Protein AF-A0A9P0VP40-F1 (afdb_monomer_lite)

Radius of gyration: 20.66 Å; chains: 1; bounding box: 43×35×57 Å

Secondary structure (DSSP, 8-state):
-HHHHHHH-SSSSTT-TT-----TTS----HHHHHHHHHT-TTTSHHHHHTTSTTS-HHHHHHHHHS--S-HHHHHHHHHHHTT-S--HHHHHHTS----

Sequence (100 aa):
MHQAITQTDKKLTPLNLSETSLNPEAKITPMQDLVGQWKAKPLHGRYRSRIDDNAIDTKASQGWLQSGNLFLETEGFIASIQDQVVPTKLYRKRIKHENV

Foldseek 3Di:
DVVVVLCPQPVPDPVNSVDPPPPPPPPPPPPVNVLVVQLPDLQQNQLVVCLPDPVHPVCVVCVVVVVPPDDPVVVVVVSNVSSVVDPDPCCCCPVVVHPD

Organism: Acanthoscelides obtectus (NCBI:txid200917)

Structure (mmCIF, N/CA/C/O backbone):
data_AF-A0A9P0VP40-F1
#
_entry.id   AF-A0A9P0VP40-F1
#
loop_
_atom_site.group_PDB
_atom_site.id
_atom_site.type_symbol
_atom_site.label_atom_id
_atom_site.label_alt_id
_atom_site.label_comp_id
_atom_site.label_asym_id
_atom_site.label_entity_id
_atom_site.label_seq_id
_atom_site.pdbx_PDB_ins_code
_atom_site.Cartn_x
_atom_site.Cartn_y
_atom_site.Cartn_z
_atom_site.occupancy
_atom_site.B_iso_or_equiv
_atom_site.auth_seq_id
_atom_site.auth_comp_id
_atom_site.auth_asym_id
_atom_site.auth_atom_id
_atom_site.pdbx_PDB_model_num
ATOM 1 N N . MET A 1 1 ? -21.482 18.062 28.925 1.00 64.88 1 MET A N 1
ATOM 2 C CA . MET A 1 1 ? -21.770 18.220 27.479 1.00 64.88 1 MET A CA 1
ATOM 3 C C . MET A 1 1 ? -21.661 16.888 26.731 1.00 64.88 1 MET A C 1
ATOM 5 O O . MET A 1 1 ? -22.659 16.468 26.170 1.00 64.88 1 MET A O 1
ATOM 9 N N . HIS A 1 2 ? -20.534 16.167 26.812 1.00 73.25 2 HIS A N 1
ATOM 10 C CA . HIS A 1 2 ? -20.349 14.837 26.196 1.00 73.25 2 HIS A CA 1
ATOM 11 C C . HIS A 1 2 ? -21.485 13.829 26.485 1.00 73.25 2 HIS A C 1
ATOM 13 O O . HIS A 1 2 ? -22.059 13.274 25.559 1.00 73.25 2 HIS A O 1
ATOM 19 N N . GLN A 1 3 ? -21.891 13.669 27.751 1.00 74.62 3 GLN A N 1
ATOM 20 C CA . GLN A 1 3 ? -22.962 12.733 28.145 1.00 74.62 3 GLN A CA 1
ATOM 21 C C . GLN A 1 3 ? -24.348 13.073 27.573 1.00 74.62 3 GLN A C 1
ATOM 23 O O . GLN A 1 3 ? -25.174 12.185 27.397 1.00 74.62 3 GLN A O 1
ATOM 28 N N . ALA A 1 4 ? -24.619 14.353 27.302 1.00 77.75 4 ALA A N 1
ATOM 29 C CA . ALA A 1 4 ? -25.883 14.759 26.693 1.00 77.75 4 ALA A CA 1
ATOM 30 C C . ALA A 1 4 ? -25.908 14.377 25.207 1.00 77.75 4 ALA A C 1
ATOM 32 O O . ALA A 1 4 ? -26.911 13.868 24.725 1.00 77.75 4 ALA A O 1
ATOM 33 N N . ILE A 1 5 ? -24.772 14.549 24.519 1.00 73.94 5 ILE A N 1
ATOM 34 C CA . ILE A 1 5 ? -24.594 14.190 23.106 1.00 73.94 5 ILE A CA 1
ATOM 35 C C . ILE A 1 5 ? -24.742 12.674 22.914 1.00 73.94 5 ILE A C 1
ATOM 37 O O . ILE A 1 5 ? -25.474 12.238 22.026 1.00 73.94 5 ILE A O 1
ATOM 41 N N . THR A 1 6 ? -24.119 11.867 23.781 1.00 74.62 6 THR A N 1
ATOM 42 C CA . THR A 1 6 ? -24.220 10.401 23.705 1.00 74.62 6 THR A CA 1
ATOM 43 C C . THR A 1 6 ? -25.646 9.902 23.945 1.00 74.62 6 THR A C 1
ATOM 45 O O . THR A 1 6 ? -26.080 8.977 23.276 1.00 74.62 6 THR A O 1
ATOM 48 N N . GLN A 1 7 ? -26.415 10.534 24.840 1.00 76.31 7 GLN A N 1
ATOM 49 C CA . GLN A 1 7 ? -27.816 10.166 25.103 1.00 76.31 7 GLN A CA 1
ATOM 50 C C . GLN A 1 7 ? -28.784 10.577 23.981 1.00 76.31 7 GLN A C 1
ATOM 52 O O . GLN A 1 7 ? -29.847 9.971 23.823 1.00 76.31 7 GLN A O 1
ATOM 57 N N . THR A 1 8 ? -28.449 11.612 23.209 1.00 75.31 8 THR A N 1
ATOM 58 C CA . THR A 1 8 ? -29.281 12.078 22.089 1.00 75.31 8 THR A CA 1
ATOM 59 C C . THR A 1 8 ? -29.108 11.265 20.808 1.00 75.31 8 THR A C 1
ATOM 61 O O . THR A 1 8 ? -29.998 11.292 19.958 1.00 75.31 8 THR A O 1
ATOM 64 N N . ASP A 1 9 ? -28.008 10.526 20.665 1.00 73.38 9 ASP A N 1
ATOM 65 C CA . ASP A 1 9 ? -27.727 9.702 19.487 1.00 73.38 9 ASP A CA 1
ATOM 66 C C . ASP A 1 9 ? -28.537 8.396 19.524 1.00 73.38 9 ASP A C 1
ATOM 68 O O . ASP A 1 9 ? -28.063 7.341 19.939 1.00 73.38 9 ASP A O 1
ATOM 72 N N . LYS A 1 10 ? -29.813 8.494 19.134 1.00 73.25 10 LYS A N 1
ATOM 73 C CA . LYS A 1 10 ? -30.783 7.390 19.071 1.00 73.25 10 LYS A CA 1
ATOM 74 C C . LYS A 1 10 ? -30.794 6.752 17.676 1.00 73.25 10 LYS A C 1
ATOM 76 O O . LYS A 1 10 ? -31.775 6.903 16.950 1.00 73.25 10 LYS A O 1
ATOM 81 N N . LYS A 1 11 ? -29.717 6.058 17.286 1.00 69.19 11 LYS A N 1
ATOM 82 C CA . LYS A 1 11 ? -29.577 5.382 15.971 1.00 69.19 11 LYS A CA 1
ATOM 83 C C . LYS A 1 11 ? -29.633 6.299 14.741 1.00 69.19 11 LYS A C 1
ATOM 85 O O . LYS A 1 11 ? -29.895 5.830 13.635 1.00 69.19 11 LYS A O 1
ATOM 90 N N . LEU A 1 12 ? -29.400 7.600 14.911 1.00 69.19 12 LEU A N 1
ATOM 91 C CA . LEU A 1 12 ? -29.321 8.530 13.780 1.00 69.19 12 LEU A CA 1
ATOM 92 C C . LEU A 1 12 ? -27.949 8.471 13.100 1.00 69.19 12 LEU A C 1
ATOM 94 O O . LEU A 1 12 ? -27.841 8.794 11.918 1.00 69.19 12 LEU A O 1
ATOM 98 N N . THR A 1 13 ? -26.918 8.022 13.819 1.00 64.00 13 THR A N 1
ATOM 99 C CA . THR A 1 13 ? -25.593 7.754 13.262 1.00 64.00 13 THR A CA 1
ATOM 100 C C . THR A 1 13 ? -25.262 6.254 13.308 1.00 64.00 13 THR A C 1
ATOM 102 O O . THR A 1 13 ? -25.718 5.555 14.216 1.00 64.00 13 THR A O 1
ATOM 105 N N . PRO A 1 14 ? -24.442 5.732 12.370 1.00 61.06 14 PRO A N 1
ATOM 106 C CA . PRO A 1 14 ? -24.014 4.326 12.370 1.00 61.06 14 PRO A CA 1
ATOM 107 C C . PRO A 1 14 ? -23.223 3.913 13.620 1.00 61.06 14 PRO A C 1
ATOM 109 O O . PRO A 1 14 ? -23.044 2.725 13.864 1.00 61.06 14 PRO A O 1
ATOM 112 N N . LEU A 1 15 ? -22.713 4.892 14.372 1.00 65.88 15 LEU A N 1
ATOM 113 C CA . LEU A 1 15 ? -21.860 4.700 15.541 1.00 65.88 15 LEU A CA 1
ATOM 114 C C . LEU A 1 15 ? -22.662 4.516 16.844 1.00 65.88 15 LEU A C 1
ATOM 116 O O . LEU A 1 15 ? -22.107 3.992 17.801 1.00 65.88 15 LEU A O 1
ATOM 120 N N . ASN A 1 16 ? -23.940 4.925 16.860 1.00 68.81 16 ASN A N 1
ATOM 121 C CA . ASN A 1 16 ? -24.925 4.749 17.937 1.00 68.81 16 ASN A CA 1
ATOM 122 C C . ASN A 1 16 ? -24.340 4.810 19.364 1.00 68.81 16 ASN A C 1
ATOM 124 O O . ASN A 1 16 ? -24.309 3.824 20.098 1.00 68.81 16 ASN A O 1
ATOM 128 N N . LEU A 1 17 ? -23.896 5.996 19.774 1.00 71.00 17 LEU A N 1
ATOM 129 C CA . LEU A 1 17 ? -23.166 6.233 21.026 1.00 71.00 17 LEU A CA 1
ATOM 130 C C . LEU A 1 17 ? -23.993 5.999 22.301 1.00 71.00 17 LEU A C 1
ATOM 132 O O . LEU A 1 17 ? -23.429 5.923 23.394 1.00 71.00 17 LEU A O 1
ATOM 136 N N . SER A 1 18 ? -25.321 5.933 22.180 1.00 72.44 18 SER A N 1
ATOM 137 C CA . SER A 1 18 ? -26.227 5.627 23.294 1.00 72.44 18 SER A CA 1
ATOM 138 C C . SER A 1 18 ? -26.265 4.134 23.643 1.00 72.44 18 SER A C 1
ATOM 140 O O . SER A 1 18 ? -26.776 3.757 24.700 1.00 72.44 18 SER A O 1
ATOM 142 N N . GLU A 1 19 ? -25.729 3.276 22.772 1.00 69.69 19 GLU A N 1
ATOM 143 C CA . GLU A 1 19 ? -25.768 1.828 22.917 1.00 69.69 19 GLU A CA 1
ATOM 144 C C . GLU A 1 19 ? -24.578 1.332 23.755 1.00 69.69 19 GLU A C 1
ATOM 146 O O . GLU A 1 19 ? -23.482 1.087 23.265 1.00 69.69 19 GLU A O 1
ATOM 151 N N . THR A 1 20 ? -24.807 1.179 25.063 1.00 60.97 20 THR A N 1
ATOM 152 C CA . THR A 1 20 ? -23.830 0.619 26.023 1.00 60.97 20 THR A CA 1
ATOM 153 C C . THR A 1 20 ? -23.729 -0.909 25.945 1.00 60.97 20 THR A C 1
ATOM 155 O O . THR A 1 20 ? -22.885 -1.512 26.609 1.00 60.97 20 THR A O 1
ATOM 158 N N . SER A 1 21 ? -24.582 -1.575 25.159 1.00 60.06 21 SER A N 1
ATOM 159 C CA . SER A 1 21 ? -24.416 -3.003 24.911 1.00 60.06 21 SER A CA 1
ATOM 160 C C . SER A 1 21 ? -23.158 -3.192 24.075 1.00 60.06 21 SER A C 1
ATOM 162 O O . SER A 1 21 ? -23.175 -3.004 22.860 1.00 60.06 21 SER A O 1
ATOM 164 N N . LEU A 1 22 ? -22.066 -3.580 24.735 1.00 56.34 22 LEU A N 1
ATOM 165 C CA . LEU A 1 22 ? -20.979 -4.303 24.093 1.00 56.34 22 LEU A CA 1
ATOM 166 C C . LEU A 1 22 ? -21.638 -5.469 23.372 1.00 56.34 22 LEU A C 1
ATOM 168 O O . LEU A 1 22 ? -22.020 -6.436 24.024 1.00 56.34 22 LEU A O 1
ATOM 172 N N . ASN A 1 23 ? -21.879 -5.329 22.069 1.00 55.09 23 ASN A N 1
ATOM 173 C CA . ASN A 1 23 ? -22.485 -6.385 21.286 1.00 55.09 23 ASN A CA 1
ATOM 174 C C . ASN A 1 23 ? -21.550 -7.600 21.407 1.00 55.09 23 ASN A C 1
ATOM 176 O O . ASN A 1 23 ? -20.447 -7.551 20.857 1.00 55.09 23 ASN A O 1
ATOM 180 N N . PRO A 1 24 ? -21.932 -8.674 22.122 1.00 53.62 24 PRO A N 1
ATOM 181 C CA . PRO A 1 24 ? -21.080 -9.851 22.263 1.00 53.62 24 PRO A CA 1
ATOM 182 C C . PRO A 1 24 ? -20.903 -10.559 20.912 1.00 53.62 24 PRO A C 1
ATOM 184 O O . PRO A 1 24 ? -19.974 -11.339 20.732 1.00 53.62 24 PRO A O 1
ATOM 187 N N . GLU A 1 25 ? -21.787 -10.257 19.955 1.00 52.97 25 GLU A N 1
ATOM 188 C CA . GLU A 1 25 ? -21.749 -10.705 18.568 1.00 52.97 25 GLU A CA 1
ATOM 189 C C . GLU A 1 25 ? -21.107 -9.694 17.616 1.00 52.97 25 GLU A C 1
ATOM 191 O O . GLU A 1 25 ? -21.142 -9.907 16.400 1.00 52.97 25 GLU A O 1
ATOM 196 N N . ALA A 1 26 ? -20.501 -8.607 18.114 1.00 54.91 26 ALA A N 1
ATOM 197 C CA . ALA A 1 26 ? -19.533 -7.868 17.317 1.00 54.91 26 ALA A CA 1
ATOM 198 C C . ALA A 1 26 ? -18.394 -8.846 17.029 1.00 54.91 26 ALA A C 1
ATOM 200 O O . ALA A 1 26 ? -17.453 -8.967 17.808 1.00 54.91 26 ALA A O 1
ATOM 201 N N . LYS A 1 27 ? -18.539 -9.621 15.948 1.00 58.22 27 LYS A N 1
ATOM 202 C CA . LYS A 1 27 ? -17.565 -10.592 15.474 1.00 58.22 27 LYS A CA 1
ATOM 203 C C . LYS A 1 27 ? -16.278 -9.820 15.273 1.00 58.22 27 LYS A C 1
ATOM 205 O O . LYS A 1 27 ? -16.085 -9.188 14.232 1.00 58.22 27 LYS A O 1
ATOM 210 N N . ILE A 1 28 ? -15.407 -9.872 16.276 1.00 61.44 28 ILE A N 1
ATOM 211 C CA . ILE A 1 28 ? -14.013 -9.494 16.138 1.00 61.44 28 ILE A CA 1
ATOM 212 C C . ILE A 1 28 ? -13.484 -10.505 15.137 1.00 61.44 28 ILE A C 1
ATOM 214 O O . ILE A 1 28 ? -13.149 -11.633 15.485 1.00 61.44 28 ILE A O 1
ATOM 218 N N . THR A 1 29 ? -13.553 -10.138 13.862 1.00 63.41 29 THR A N 1
ATOM 219 C CA . THR A 1 29 ? -13.076 -10.990 12.790 1.00 63.41 29 THR A CA 1
ATOM 220 C C . THR A 1 29 ? -11.569 -11.047 12.984 1.00 63.41 29 THR A C 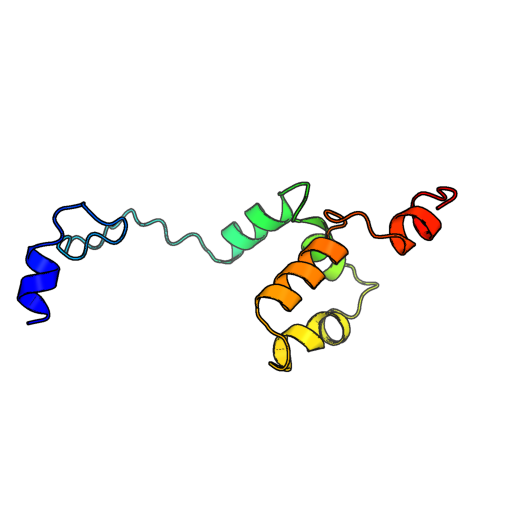1
ATOM 222 O O . THR A 1 29 ? -10.934 -9.985 12.972 1.00 63.41 29 THR A O 1
ATOM 225 N N . PRO A 1 30 ? -10.991 -12.236 13.227 1.00 77.19 30 PRO A N 1
ATOM 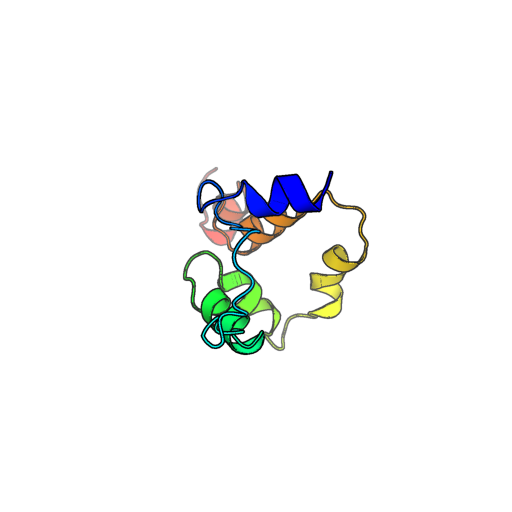226 C CA . PRO A 1 30 ? -9.556 -12.379 13.366 1.00 77.19 30 PRO A CA 1
ATOM 227 C C . PRO A 1 30 ? -8.868 -11.672 12.202 1.00 77.19 30 PRO A C 1
ATOM 229 O O . PRO A 1 30 ? -9.308 -11.763 11.055 1.00 77.19 30 PRO A O 1
ATOM 232 N N . MET A 1 31 ? -7.774 -10.967 12.474 1.00 75.75 31 MET A N 1
ATOM 233 C CA . MET A 1 31 ? -7.036 -10.250 11.429 1.00 75.75 31 MET A CA 1
ATOM 234 C C . MET A 1 31 ? -6.649 -11.181 10.263 1.00 75.75 31 MET A C 1
ATOM 236 O O . MET A 1 31 ? -6.612 -10.766 9.109 1.00 75.75 31 MET A O 1
ATOM 240 N N . GLN A 1 32 ? -6.435 -12.463 10.561 1.00 76.62 32 GLN A N 1
ATOM 241 C CA . GLN A 1 32 ? -6.177 -13.527 9.589 1.00 76.62 32 GLN A CA 1
ATOM 242 C C . GLN A 1 32 ? -7.368 -13.774 8.652 1.00 76.62 32 GLN A C 1
ATOM 244 O O . GLN A 1 32 ? -7.169 -13.889 7.443 1.00 76.62 32 GLN A O 1
ATOM 249 N N . ASP A 1 33 ? -8.593 -13.765 9.176 1.00 81.56 33 ASP A N 1
ATOM 250 C CA . ASP A 1 33 ? -9.818 -13.942 8.392 1.00 81.56 33 ASP A CA 1
ATOM 251 C C . ASP A 1 33 ? -10.074 -12.735 7.487 1.00 81.56 33 ASP A C 1
ATOM 253 O O . ASP A 1 33 ? -10.451 -12.900 6.327 1.00 81.56 33 ASP A O 1
ATOM 257 N N . LEU A 1 34 ? -9.799 -11.517 7.970 1.00 80.94 34 LEU A N 1
ATOM 258 C CA . LEU A 1 34 ? -9.861 -10.309 7.142 1.00 80.94 34 LEU A CA 1
ATOM 259 C C . LEU A 1 34 ? -8.846 -10.366 5.996 1.00 80.94 34 LEU A C 1
ATOM 261 O O . LEU A 1 34 ? -9.198 -10.102 4.846 1.00 80.94 34 LEU A O 1
ATOM 265 N N . VAL A 1 35 ? -7.603 -10.759 6.286 1.00 81.38 35 VAL A N 1
ATOM 266 C CA . VAL A 1 35 ? -6.559 -10.920 5.263 1.00 81.38 35 VAL A CA 1
ATOM 267 C C . VAL A 1 35 ? -6.947 -12.002 4.255 1.00 81.38 35 VAL A C 1
ATOM 269 O O . VAL A 1 35 ? -6.766 -11.797 3.055 1.00 81.38 35 VAL A O 1
ATOM 272 N N . GLY A 1 36 ? -7.511 -13.122 4.711 1.00 83.31 36 GLY A N 1
ATOM 273 C CA . GLY A 1 36 ? -8.016 -14.186 3.845 1.00 83.31 36 GLY A CA 1
ATOM 274 C C . GLY A 1 36 ? -9.127 -13.697 2.916 1.00 83.31 36 GLY A C 1
ATOM 275 O O . GLY A 1 36 ? -9.039 -13.871 1.701 1.00 83.31 36 GLY A O 1
ATOM 276 N N . GLN A 1 37 ? -10.124 -12.997 3.462 1.00 84.44 37 GLN A N 1
ATOM 277 C CA . GLN A 1 37 ? -11.206 -12.399 2.677 1.00 84.44 37 GLN A CA 1
ATOM 278 C C . GLN A 1 37 ? -10.687 -11.387 1.651 1.00 84.44 37 GLN A C 1
ATOM 280 O O . GLN A 1 37 ? -11.177 -11.346 0.526 1.00 84.44 37 GLN A O 1
ATOM 285 N N . TRP A 1 38 ? -9.687 -10.579 2.007 1.00 79.69 38 TRP A N 1
ATOM 286 C CA . TRP A 1 38 ? -9.084 -9.610 1.092 1.00 79.69 38 TRP A CA 1
ATOM 287 C C . TRP A 1 38 ? -8.286 -10.284 -0.023 1.00 79.69 38 TRP A C 1
ATOM 289 O O . TRP A 1 38 ? -8.480 -9.941 -1.187 1.00 79.69 38 TRP A O 1
ATOM 299 N N . LYS A 1 39 ? -7.459 -11.285 0.303 1.00 82.00 39 LYS A N 1
ATOM 300 C CA . LYS A 1 39 ? -6.735 -12.099 -0.688 1.00 82.00 39 LYS A CA 1
ATOM 301 C C . LYS A 1 39 ? -7.683 -12.814 -1.652 1.00 82.00 39 LYS A C 1
ATOM 303 O O . LYS A 1 39 ? -7.355 -12.963 -2.824 1.00 82.00 39 LYS A O 1
ATOM 308 N N . ALA A 1 40 ? -8.861 -13.218 -1.180 1.00 85.19 40 ALA A N 1
ATOM 309 C CA . ALA A 1 40 ? -9.872 -13.869 -2.006 1.00 85.19 40 ALA A CA 1
ATOM 310 C C . ALA A 1 40 ? -10.586 -12.914 -2.983 1.00 85.19 40 ALA A C 1
ATOM 312 O O . ALA A 1 40 ? -11.261 -13.379 -3.903 1.00 85.19 40 ALA A O 1
ATOM 313 N N . LYS A 1 41 ? -10.458 -11.585 -2.830 1.00 84.19 41 LYS A N 1
ATOM 314 C CA . LYS A 1 41 ? -11.094 -10.637 -3.754 1.00 84.19 41 LYS A CA 1
ATOM 315 C C . LYS A 1 41 ? -10.386 -10.667 -5.115 1.00 84.19 41 LYS A C 1
ATOM 317 O O . LYS A 1 41 ? -9.192 -10.380 -5.182 1.00 84.19 41 LYS A O 1
ATOM 322 N N . PRO A 1 42 ? -11.108 -10.887 -6.229 1.00 79.19 42 PRO A N 1
ATOM 323 C CA . PRO A 1 42 ? -10.490 -11.049 -7.549 1.00 79.19 42 PRO A CA 1
ATOM 324 C C . PRO A 1 42 ? -9.763 -9.790 -8.049 1.00 79.19 42 PRO A C 1
ATOM 326 O O . PRO A 1 42 ? -8.797 -9.900 -8.806 1.00 79.19 42 PRO A O 1
ATOM 329 N N . LEU A 1 43 ? -10.226 -8.606 -7.625 1.00 76.94 43 LEU A N 1
ATOM 330 C CA . LEU A 1 43 ? -9.660 -7.311 -8.010 1.00 76.94 43 LEU A CA 1
ATOM 331 C C . LEU A 1 43 ? -8.643 -6.754 -7.010 1.00 76.94 43 LEU A C 1
ATOM 333 O O . LEU A 1 43 ? -7.747 -6.057 -7.443 1.00 76.94 43 LEU A O 1
ATOM 337 N N . HIS A 1 44 ? -8.756 -7.055 -5.714 1.00 76.50 44 HIS A N 1
ATOM 338 C CA . HIS A 1 44 ? -7.948 -6.414 -4.656 1.00 76.50 44 HIS A CA 1
ATOM 339 C C . HIS A 1 44 ? -7.033 -7.383 -3.889 1.00 76.50 44 HIS A C 1
ATOM 341 O O . HIS A 1 44 ? -6.392 -7.016 -2.908 1.00 76.50 44 HIS A O 1
ATOM 347 N N . GLY A 1 45 ? -7.029 -8.659 -4.278 1.00 80.62 45 GLY A N 1
ATOM 348 C CA . GLY A 1 45 ? -6.246 -9.701 -3.619 1.00 80.62 45 GLY A CA 1
ATOM 349 C C . GLY A 1 45 ? -4.912 -10.000 -4.297 1.00 80.62 45 GLY A C 1
ATOM 350 O O . GLY A 1 45 ? -4.082 -10.686 -3.707 1.00 80.62 45 GLY A O 1
ATOM 351 N N . ARG A 1 46 ? -4.682 -9.502 -5.520 1.00 84.88 46 ARG A N 1
ATOM 352 C CA . ARG A 1 46 ? -3.571 -9.928 -6.391 1.00 84.88 46 ARG A CA 1
ATOM 353 C C . ARG A 1 46 ? -2.215 -9.472 -5.883 1.00 84.88 46 ARG A C 1
ATOM 355 O O . ARG A 1 46 ? -1.261 -10.247 -5.883 1.00 84.88 46 ARG A O 1
ATOM 362 N N . TYR A 1 47 ? -2.111 -8.215 -5.476 1.00 86.62 47 TYR A N 1
ATOM 363 C CA . TYR A 1 47 ? -0.883 -7.673 -4.920 1.00 86.62 47 TYR A CA 1
ATOM 364 C C . TYR A 1 47 ? -0.538 -8.394 -3.617 1.00 86.62 47 TYR A C 1
ATOM 366 O O . TYR A 1 47 ? 0.579 -8.884 -3.446 1.00 86.62 47 TYR A O 1
ATOM 374 N N . ARG A 1 48 ? -1.534 -8.557 -2.737 1.00 84.62 48 ARG A N 1
ATOM 375 C CA . ARG A 1 48 ? -1.355 -9.235 -1.450 1.00 84.62 48 ARG A CA 1
ATOM 376 C C . ARG A 1 48 ? -1.084 -10.735 -1.585 1.00 84.62 48 ARG A C 1
ATOM 378 O O . ARG A 1 48 ? -0.446 -11.290 -0.701 1.00 84.62 48 ARG A O 1
ATOM 385 N N . SER A 1 49 ? -1.557 -11.397 -2.639 1.00 84.62 49 SER A N 1
ATOM 386 C CA . SER A 1 49 ? -1.236 -12.805 -2.889 1.00 84.62 49 SER A CA 1
ATOM 387 C C . SER A 1 49 ? 0.182 -12.977 -3.432 1.00 84.62 49 SER A C 1
ATOM 389 O O . SER A 1 49 ? 0.859 -13.912 -3.035 1.00 84.62 49 SER A O 1
ATOM 391 N N . ARG A 1 50 ? 0.635 -12.074 -4.313 1.00 84.44 50 ARG A N 1
ATOM 392 C CA . ARG A 1 50 ? 1.958 -12.156 -4.954 1.00 84.44 50 ARG A CA 1
ATOM 393 C C . ARG A 1 50 ? 3.102 -11.785 -4.028 1.00 84.44 50 ARG A C 1
ATOM 395 O O . ARG A 1 50 ? 4.191 -12.310 -4.174 1.00 84.44 50 ARG A O 1
ATOM 402 N N . ILE A 1 51 ? 2.882 -10.873 -3.085 1.00 85.75 51 ILE A N 1
ATOM 403 C CA . ILE A 1 51 ? 3.964 -10.394 -2.214 1.00 85.75 51 ILE A CA 1
ATOM 404 C C . ILE A 1 51 ? 4.522 -11.463 -1.265 1.00 85.75 51 ILE A C 1
ATOM 406 O O . ILE A 1 51 ? 5.601 -11.265 -0.708 1.00 85.75 51 ILE A O 1
ATOM 410 N N . ASP A 1 52 ? 3.784 -12.562 -1.099 1.00 82.38 52 ASP A N 1
ATOM 411 C CA . ASP A 1 52 ? 4.184 -13.730 -0.315 1.00 82.38 52 ASP A CA 1
ATOM 412 C C . ASP A 1 52 ? 4.889 -14.796 -1.189 1.00 82.38 52 ASP A C 1
ATOM 414 O O . ASP A 1 52 ? 5.244 -15.862 -0.689 1.00 82.38 52 ASP A O 1
ATOM 418 N N . ASP A 1 53 ? 5.098 -14.538 -2.489 1.00 86.50 53 ASP A N 1
ATOM 419 C CA . ASP A 1 53 ? 5.847 -15.434 -3.373 1.00 86.50 53 ASP A CA 1
ATOM 420 C C . ASP A 1 53 ? 7.335 -15.443 -2.988 1.00 86.50 53 ASP A C 1
ATOM 422 O O . ASP A 1 53 ? 7.960 -14.395 -2.835 1.00 86.50 53 ASP A O 1
ATOM 426 N N . ASN A 1 54 ? 7.948 -16.632 -2.944 1.00 82.62 54 ASN A N 1
ATOM 427 C CA . ASN A 1 54 ? 9.359 -16.825 -2.565 1.00 82.62 54 ASN A CA 1
ATOM 428 C C . ASN A 1 54 ? 10.373 -16.030 -3.414 1.00 82.62 54 ASN A C 1
ATOM 430 O O . ASN A 1 54 ? 11.526 -15.881 -3.018 1.00 82.62 54 ASN A O 1
ATOM 434 N N . ALA A 1 55 ? 9.973 -15.562 -4.598 1.00 88.06 55 ALA A N 1
ATOM 435 C CA . ALA A 1 55 ? 10.821 -14.778 -5.493 1.00 88.06 55 ALA A CA 1
ATOM 436 C C . ALA A 1 55 ? 10.829 -13.271 -5.170 1.00 88.06 55 ALA A C 1
ATOM 438 O O . ALA A 1 55 ? 11.594 -12.526 -5.784 1.00 88.06 55 ALA A O 1
ATOM 439 N N . ILE A 1 56 ? 9.970 -12.807 -4.258 1.00 86.12 56 ILE A N 1
ATOM 440 C CA . ILE A 1 56 ? 9.793 -11.390 -3.944 1.00 86.12 56 ILE A CA 1
ATOM 441 C C . ILE A 1 56 ? 10.357 -11.102 -2.556 1.00 86.12 56 ILE A C 1
ATOM 443 O O . ILE A 1 56 ? 9.957 -11.704 -1.565 1.00 86.12 56 ILE A O 1
ATOM 447 N N . ASP A 1 57 ? 11.248 -10.115 -2.465 1.00 89.38 57 ASP A N 1
ATOM 448 C CA . ASP A 1 57 ? 11.621 -9.543 -1.174 1.00 89.38 57 ASP A CA 1
ATOM 449 C C . ASP A 1 57 ? 10.469 -8.663 -0.670 1.00 89.38 57 ASP A C 1
ATOM 451 O O . ASP A 1 57 ? 10.315 -7.498 -1.061 1.00 89.38 57 ASP A O 1
ATOM 455 N N . THR A 1 58 ? 9.631 -9.236 0.193 1.00 87.12 58 THR A N 1
ATOM 456 C CA . THR A 1 58 ? 8.485 -8.556 0.802 1.00 87.12 58 THR A CA 1
ATOM 457 C C . THR A 1 58 ? 8.904 -7.300 1.566 1.00 87.12 58 THR A C 1
ATOM 459 O O . THR A 1 58 ? 8.200 -6.290 1.519 1.00 87.12 58 THR A O 1
ATOM 462 N N . LYS A 1 59 ? 10.054 -7.328 2.251 1.00 86.88 59 LYS A N 1
ATOM 463 C CA . LYS A 1 59 ? 10.495 -6.229 3.116 1.00 86.88 59 LYS A CA 1
ATOM 464 C C . LYS A 1 59 ? 10.928 -5.028 2.284 1.00 86.88 59 LYS A C 1
ATOM 466 O O . LYS A 1 59 ? 10.506 -3.910 2.571 1.00 86.88 59 LYS A O 1
ATOM 471 N N . ALA A 1 60 ? 11.707 -5.260 1.231 1.00 86.50 60 ALA A N 1
ATOM 472 C CA . ALA A 1 60 ? 12.067 -4.208 0.287 1.00 86.50 60 ALA A CA 1
ATOM 473 C C . ALA A 1 60 ? 10.828 -3.671 -0.452 1.00 86.50 60 ALA A C 1
ATOM 475 O O . ALA A 1 60 ? 10.646 -2.460 -0.571 1.00 86.50 60 ALA A O 1
ATOM 476 N N . SER A 1 61 ? 9.931 -4.565 -0.880 1.00 86.62 61 SER A N 1
ATOM 477 C CA . SER A 1 61 ? 8.739 -4.209 -1.663 1.00 86.62 61 SER A CA 1
ATOM 478 C C . SER A 1 61 ? 7.695 -3.411 -0.874 1.00 86.62 61 SER A C 1
ATOM 480 O O . SER A 1 61 ? 6.973 -2.608 -1.462 1.00 86.62 61 SER A O 1
ATOM 482 N N . GLN A 1 62 ? 7.605 -3.608 0.446 1.00 87.69 62 GLN A N 1
ATOM 483 C CA . GLN A 1 62 ? 6.664 -2.905 1.332 1.00 87.69 62 GLN A CA 1
ATOM 484 C C . GLN A 1 62 ? 7.308 -1.774 2.143 1.00 87.69 62 GLN A C 1
ATOM 486 O O . GLN A 1 62 ? 6.611 -1.117 2.914 1.00 87.69 62 GLN A O 1
ATOM 491 N N . GLY A 1 63 ? 8.605 -1.498 1.972 1.00 87.69 63 GLY A N 1
ATOM 492 C CA . GLY A 1 63 ? 9.304 -0.468 2.751 1.00 87.69 63 GLY A CA 1
ATOM 493 C C . GLY A 1 63 ? 8.690 0.933 2.621 1.00 87.69 63 GLY A C 1
ATOM 494 O O . GLY A 1 63 ? 8.763 1.735 3.549 1.00 87.69 63 GLY A O 1
ATOM 495 N N . TRP A 1 64 ? 8.010 1.213 1.505 1.00 87.06 64 TRP A N 1
ATOM 496 C CA . TRP A 1 64 ? 7.308 2.478 1.281 1.00 87.06 64 TRP A CA 1
ATOM 497 C C . TRP A 1 64 ? 6.097 2.692 2.203 1.00 87.06 64 TRP A C 1
ATOM 499 O O . TRP A 1 64 ? 5.786 3.841 2.487 1.00 87.06 64 TRP A O 1
ATOM 509 N N . LEU A 1 65 ? 5.463 1.630 2.720 1.00 85.75 65 LEU A N 1
ATOM 510 C CA . LEU A 1 65 ? 4.359 1.736 3.691 1.00 85.75 65 LEU A CA 1
ATOM 511 C C . LEU A 1 65 ? 4.848 2.178 5.079 1.00 85.75 65 LEU A C 1
ATOM 513 O O . LEU A 1 65 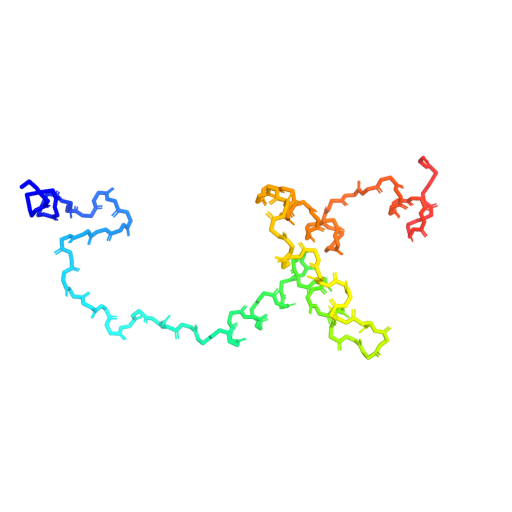? 4.075 2.684 5.882 1.00 85.75 65 LEU A O 1
ATOM 517 N N . GLN A 1 66 ? 6.128 1.956 5.386 1.00 84.31 66 GLN A N 1
ATOM 518 C CA . GLN A 1 66 ? 6.708 2.251 6.701 1.00 84.31 66 GLN A CA 1
ATOM 519 C C . GLN A 1 66 ? 7.365 3.631 6.766 1.00 84.31 66 GLN A C 1
ATOM 521 O O . GLN A 1 66 ? 7.637 4.128 7.855 1.00 84.31 66 GLN A O 1
ATOM 526 N N . SER A 1 67 ? 7.648 4.247 5.616 1.00 82.75 67 SER A N 1
ATOM 527 C CA . SER A 1 67 ? 8.387 5.510 5.555 1.00 82.75 67 SER A CA 1
ATOM 528 C C . SER A 1 67 ? 7.538 6.736 5.906 1.00 82.75 67 SER A C 1
ATOM 530 O O . SER A 1 67 ? 8.109 7.788 6.173 1.00 82.75 67 SER A O 1
ATOM 532 N N . GLY A 1 68 ? 6.202 6.615 5.922 1.00 77.81 68 GLY A N 1
ATOM 533 C CA . GLY A 1 68 ? 5.271 7.655 6.386 1.00 77.81 68 GLY A CA 1
ATOM 534 C C . GLY A 1 68 ? 5.243 8.944 5.553 1.00 77.81 68 GLY A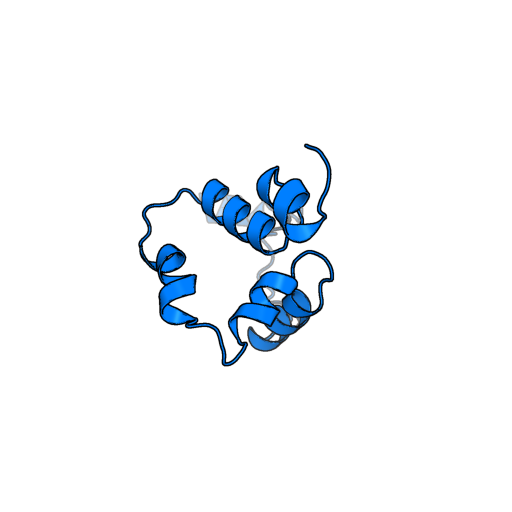 C 1
ATOM 535 O O . GLY A 1 68 ? 4.636 9.925 5.967 1.00 77.81 68 GLY A O 1
ATOM 536 N N . ASN A 1 69 ? 5.896 8.961 4.389 1.00 84.88 69 ASN A N 1
ATOM 537 C CA . ASN A 1 69 ? 6.067 10.163 3.562 1.00 84.88 69 ASN A CA 1
ATOM 538 C C . ASN A 1 69 ? 5.005 10.309 2.457 1.00 84.88 69 ASN A C 1
ATOM 540 O O . ASN A 1 69 ? 5.093 11.223 1.637 1.00 84.88 69 ASN A O 1
ATOM 544 N N . LEU A 1 70 ? 4.042 9.388 2.378 1.00 88.25 70 LEU A N 1
ATOM 545 C CA . LEU A 1 70 ? 3.024 9.352 1.333 1.00 88.25 70 LEU A CA 1
ATOM 546 C C . LEU A 1 70 ? 1.660 9.723 1.913 1.00 88.25 70 LEU A C 1
ATOM 548 O O . LEU A 1 70 ? 1.298 9.317 3.012 1.00 88.25 70 LEU A O 1
ATOM 552 N N . PHE A 1 71 ? 0.893 10.503 1.153 1.00 89.81 71 PHE A N 1
ATOM 553 C CA . PHE A 1 71 ? -0.508 10.748 1.479 1.00 89.81 71 PHE A CA 1
ATOM 554 C C . PHE A 1 71 ? -1.315 9.455 1.359 1.00 89.81 71 PHE A C 1
ATOM 556 O O . PHE A 1 71 ? -1.066 8.656 0.452 1.00 89.81 71 PHE A O 1
ATOM 563 N N . LEU A 1 72 ? -2.321 9.293 2.221 1.00 86.12 72 LEU A N 1
ATOM 564 C CA . LEU A 1 72 ? -3.194 8.116 2.249 1.00 86.12 72 LEU A CA 1
ATOM 565 C C . LEU A 1 72 ? -3.844 7.848 0.880 1.00 86.12 72 LEU A C 1
ATOM 567 O O . LEU A 1 72 ? -3.974 6.691 0.477 1.00 86.12 72 LEU A O 1
ATOM 571 N N . GLU A 1 73 ? -4.203 8.894 0.121 1.00 89.75 73 GLU A N 1
ATOM 572 C CA . GLU A 1 73 ? -4.720 8.719 -1.241 1.00 89.75 73 GLU A CA 1
ATOM 573 C C . GLU A 1 73 ? -3.679 8.079 -2.168 1.00 89.75 73 GLU A C 1
ATOM 575 O O . GLU A 1 73 ? -3.994 7.169 -2.938 1.00 89.75 73 GLU A O 1
ATOM 580 N N . THR A 1 74 ? -2.424 8.523 -2.078 1.00 90.25 74 THR A N 1
ATOM 581 C CA . THR A 1 74 ? -1.315 8.014 -2.893 1.00 90.25 74 THR A CA 1
ATOM 582 C C . THR A 1 74 ? -1.021 6.553 -2.581 1.00 90.25 74 THR A C 1
ATOM 584 O O . THR A 1 74 ? -0.806 5.761 -3.499 1.00 90.25 74 THR A O 1
ATOM 587 N N . GLU A 1 75 ? -1.064 6.167 -1.308 1.00 89.62 75 GLU A N 1
ATOM 588 C CA . GLU A 1 75 ? -0.905 4.770 -0.896 1.00 89.62 75 GLU A CA 1
ATOM 589 C C . GLU A 1 75 ? -2.000 3.880 -1.499 1.00 89.62 75 GLU A C 1
ATOM 591 O O . GLU A 1 75 ? -1.710 2.825 -2.073 1.00 89.62 75 GLU A O 1
ATOM 596 N N . GLY A 1 76 ? -3.254 4.347 -1.455 1.00 87.69 76 GLY A N 1
ATOM 597 C CA . GLY A 1 76 ? -4.390 3.668 -2.076 1.00 87.69 76 GLY A CA 1
ATOM 598 C C . GLY A 1 76 ? -4.239 3.512 -3.594 1.00 87.69 76 GLY A C 1
ATOM 599 O O . GLY A 1 76 ? -4.558 2.451 -4.145 1.00 87.69 76 GLY A O 1
ATOM 600 N N . PHE A 1 77 ? -3.697 4.525 -4.280 1.00 88.50 77 PHE A N 1
ATOM 601 C CA . PHE A 1 77 ? -3.401 4.441 -5.712 1.00 88.50 77 PHE A CA 1
ATOM 602 C C . PHE A 1 77 ? -2.304 3.430 -6.025 1.00 88.50 77 PHE A C 1
ATOM 604 O O . PHE A 1 77 ? -2.470 2.639 -6.954 1.00 88.50 77 PHE A O 1
ATOM 611 N N . ILE A 1 78 ? -1.210 3.420 -5.260 1.00 89.19 78 ILE A N 1
ATOM 612 C CA . ILE A 1 78 ? -0.116 2.459 -5.450 1.00 89.19 78 ILE A CA 1
ATOM 613 C C . ILE A 1 78 ? -0.652 1.030 -5.321 1.00 89.19 78 ILE A C 1
ATOM 615 O O . ILE A 1 78 ? -0.445 0.227 -6.234 1.00 89.19 78 ILE A O 1
ATOM 619 N N . ALA A 1 79 ? -1.413 0.741 -4.262 1.00 87.12 79 ALA A N 1
ATOM 620 C CA . ALA A 1 79 ? -2.028 -0.570 -4.062 1.00 87.12 79 ALA A CA 1
ATOM 621 C C . ALA A 1 79 ? -2.965 -0.951 -5.226 1.00 87.12 79 ALA A C 1
ATOM 623 O O . ALA A 1 79 ? -2.843 -2.032 -5.802 1.00 87.12 79 ALA A O 1
ATOM 624 N N . SER A 1 80 ? -3.831 -0.029 -5.660 1.00 88.12 80 SER A N 1
ATOM 625 C CA . SER A 1 80 ? -4.777 -0.262 -6.767 1.00 88.12 80 SER A CA 1
ATOM 626 C C . SER A 1 80 ? -4.086 -0.493 -8.119 1.00 88.12 80 SER A C 1
ATOM 628 O O . SER A 1 80 ? -4.572 -1.256 -8.961 1.00 88.12 80 SER A O 1
ATOM 630 N N . ILE A 1 81 ? -2.946 0.166 -8.348 1.00 89.00 81 ILE A N 1
ATOM 631 C CA . ILE A 1 81 ? -2.105 -0.030 -9.535 1.00 89.00 81 ILE A CA 1
ATOM 632 C C . ILE A 1 81 ? -1.421 -1.400 -9.482 1.00 89.00 81 ILE A C 1
ATOM 634 O O . ILE A 1 81 ? -1.398 -2.104 -10.494 1.00 89.00 81 ILE A O 1
ATOM 638 N N . GLN A 1 82 ? -0.886 -1.795 -8.325 1.00 86.56 82 GLN A N 1
ATOM 639 C CA . GLN A 1 82 ? -0.237 -3.097 -8.132 1.00 86.56 82 GLN A CA 1
ATOM 640 C C . GLN A 1 82 ? -1.221 -4.262 -8.289 1.00 86.56 82 GLN A C 1
ATOM 642 O O . GLN A 1 82 ? -0.879 -5.285 -8.884 1.00 86.56 82 GLN A O 1
ATOM 647 N N . ASP A 1 83 ? -2.463 -4.075 -7.848 1.00 86.56 83 ASP A N 1
ATOM 648 C CA . ASP A 1 83 ? -3.571 -4.999 -8.087 1.00 86.56 83 ASP A CA 1
ATOM 649 C C . ASP A 1 83 ? -4.039 -5.040 -9.557 1.00 86.56 83 ASP A C 1
ATOM 651 O O . ASP A 1 83 ? -4.826 -5.906 -9.945 1.00 86.56 83 ASP A O 1
ATOM 655 N N . GLN A 1 84 ? -3.522 -4.147 -10.410 1.00 86.25 84 GLN A N 1
ATOM 656 C CA . GLN A 1 84 ? -3.900 -3.991 -11.821 1.00 86.25 84 GLN A CA 1
ATOM 657 C C . GLN A 1 84 ? -5.377 -3.615 -12.026 1.00 86.25 84 GLN A C 1
ATOM 659 O O . GLN A 1 84 ? -5.932 -3.856 -13.100 1.00 86.25 84 GLN A O 1
ATOM 664 N N . VAL A 1 85 ? -6.013 -3.001 -11.023 1.00 84.81 85 VAL A N 1
ATOM 665 C CA . VAL A 1 85 ? -7.381 -2.467 -11.139 1.00 84.81 85 VAL A CA 1
ATOM 666 C C . VAL A 1 85 ? -7.388 -1.235 -12.039 1.00 84.81 85 VAL A C 1
ATOM 668 O O . VAL A 1 85 ? -8.300 -1.044 -12.842 1.00 84.81 85 VAL A O 1
ATOM 671 N N . VAL A 1 86 ? -6.336 -0.418 -11.945 1.00 84.25 86 VAL A N 1
ATOM 672 C CA . VAL A 1 86 ? -6.173 0.780 -12.769 1.00 84.25 86 VAL A CA 1
ATOM 673 C C . VAL A 1 86 ? -5.345 0.446 -14.014 1.00 84.25 86 VAL A C 1
ATOM 675 O O . VAL A 1 86 ? -4.186 0.035 -13.897 1.00 84.25 86 VAL A O 1
ATOM 678 N N . PRO A 1 87 ? -5.882 0.645 -15.230 1.00 79.44 87 PRO A N 1
ATOM 679 C CA . PRO A 1 87 ? -5.143 0.373 -16.451 1.00 79.44 87 PRO A CA 1
ATOM 680 C C . PRO A 1 87 ? -4.101 1.469 -16.705 1.00 79.44 87 PRO A C 1
ATOM 682 O O . PRO A 1 87 ? -4.402 2.534 -17.243 1.00 79.44 87 PRO A O 1
ATOM 685 N N . THR A 1 88 ? -2.848 1.201 -16.347 1.00 85.44 88 THR A N 1
ATOM 686 C CA . THR A 1 88 ? -1.729 2.104 -16.646 1.00 85.44 88 THR A CA 1
ATOM 687 C C . THR A 1 88 ? -1.252 1.922 -18.091 1.00 85.44 88 THR A C 1
ATOM 689 O O . THR A 1 88 ? -1.299 0.819 -18.644 1.00 85.44 88 THR A O 1
ATOM 692 N N . LYS A 1 89 ? -0.747 2.993 -18.723 1.00 84.25 89 LYS A N 1
ATOM 693 C CA . LYS A 1 89 ? -0.157 2.923 -20.079 1.00 84.25 89 LYS A CA 1
ATOM 694 C C . LYS A 1 89 ? 0.970 1.890 -20.153 1.00 84.25 89 LYS A C 1
ATOM 696 O O . LYS A 1 89 ? 1.063 1.142 -21.121 1.00 84.25 89 LYS A O 1
ATOM 701 N N . LEU A 1 90 ? 1.788 1.809 -19.100 1.00 83.06 90 LEU A N 1
ATOM 702 C CA . LEU A 1 90 ? 2.862 0.825 -18.995 1.00 83.06 90 LEU A CA 1
ATOM 703 C C . LEU A 1 90 ? 2.316 -0.605 -18.998 1.00 83.06 90 LEU A C 1
ATOM 705 O O . LEU A 1 90 ? 2.822 -1.439 -19.740 1.00 83.06 90 LEU A O 1
ATOM 709 N N . TYR A 1 91 ? 1.275 -0.878 -18.210 1.00 81.31 91 TYR A N 1
ATOM 710 C CA . TYR A 1 91 ? 0.636 -2.190 -18.171 1.00 81.31 91 TYR A CA 1
ATOM 711 C C . TYR A 1 91 ? 0.037 -2.574 -19.530 1.00 81.31 91 TYR A C 1
ATOM 713 O O . TYR A 1 91 ? 0.285 -3.677 -20.021 1.00 81.31 91 TYR A O 1
ATOM 721 N N . ARG A 1 92 ? -0.678 -1.646 -20.180 1.00 83.56 92 ARG A N 1
ATOM 722 C CA . ARG A 1 92 ? -1.217 -1.851 -21.535 1.00 83.56 92 ARG A CA 1
ATOM 723 C C . ARG A 1 92 ? -0.112 -2.199 -22.535 1.00 83.56 92 ARG A C 1
ATOM 725 O O . ARG A 1 92 ? -0.207 -3.202 -23.232 1.00 83.56 92 ARG A O 1
ATOM 732 N N . LYS A 1 93 ? 0.989 -1.448 -22.520 1.00 87.69 93 LYS A N 1
ATOM 733 C CA . LYS A 1 93 ? 2.111 -1.635 -23.446 1.00 87.69 93 LYS A CA 1
ATOM 734 C C . LYS A 1 93 ? 2.959 -2.880 -23.165 1.00 87.69 93 LYS A C 1
ATOM 736 O O . LYS A 1 93 ? 3.397 -3.545 -24.096 1.00 87.69 93 LYS A O 1
ATOM 741 N N . ARG A 1 94 ? 3.261 -3.174 -21.896 1.00 83.19 94 ARG A N 1
ATOM 742 C CA . ARG A 1 94 ? 4.258 -4.193 -21.506 1.00 83.19 94 ARG A CA 1
ATOM 743 C C . ARG A 1 94 ? 3.669 -5.536 -21.108 1.00 83.19 94 ARG A C 1
ATOM 745 O O . ARG A 1 94 ? 4.365 -6.529 -21.248 1.00 83.19 94 ARG A O 1
ATOM 752 N N . ILE A 1 95 ? 2.441 -5.562 -20.596 1.00 81.25 95 ILE A N 1
ATOM 753 C CA . ILE A 1 95 ? 1.792 -6.801 -20.150 1.00 81.25 95 ILE A CA 1
ATOM 754 C C . ILE A 1 95 ? 0.713 -7.231 -21.139 1.00 81.25 95 ILE A C 1
ATOM 756 O O . ILE A 1 95 ? 0.625 -8.406 -21.472 1.00 81.25 95 ILE A O 1
ATOM 760 N N . LYS A 1 96 ? -0.097 -6.284 -21.632 1.00 83.50 96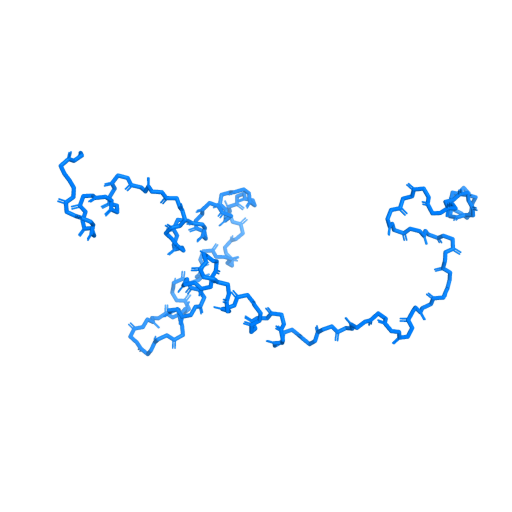 LYS A N 1
ATOM 761 C CA . LYS A 1 96 ? -1.138 -6.571 -22.633 1.00 83.50 96 LYS A CA 1
ATOM 762 C C . LYS A 1 96 ? -0.658 -6.461 -24.083 1.00 83.50 96 LYS A C 1
ATOM 764 O O . LYS A 1 96 ? -1.408 -6.843 -24.972 1.00 83.50 96 LYS A O 1
ATOM 769 N N . HIS A 1 97 ? 0.561 -5.963 -24.316 1.00 86.81 97 HIS A N 1
ATOM 770 C CA . HIS A 1 97 ? 1.130 -5.743 -25.654 1.00 86.81 97 HIS A CA 1
ATOM 771 C C . HIS A 1 97 ? 0.214 -4.933 -26.592 1.00 86.81 97 HIS A C 1
ATOM 773 O O . HIS A 1 97 ? 0.159 -5.167 -27.795 1.00 86.81 97 HIS A O 1
ATOM 779 N N . GLU A 1 98 ? -0.513 -3.970 -26.030 1.00 85.62 98 GLU A N 1
ATOM 780 C CA . GLU A 1 98 ? -1.415 -3.086 -26.762 1.00 85.62 98 GLU A CA 1
ATOM 781 C C . GLU A 1 98 ? -0.620 -1.920 -27.385 1.00 85.62 98 GLU A C 1
ATOM 783 O O . GLU A 1 98 ? 0.302 -1.386 -26.759 1.00 85.62 98 GLU A O 1
ATOM 788 N N . ASN A 1 99 ? -0.968 -1.513 -28.611 1.00 76.00 99 ASN A N 1
ATOM 789 C CA . ASN A 1 99 ? -0.381 -0.337 -29.267 1.00 76.00 99 ASN A CA 1
ATOM 790 C C . ASN A 1 99 ? -0.994 0.942 -28.669 1.00 76.00 99 ASN A C 1
ATOM 792 O O . ASN A 1 99 ? -1.994 1.452 -29.170 1.00 76.00 99 ASN A O 1
ATOM 796 N N . VAL A 1 100 ? -0.410 1.417 -27.562 1.00 69.94 100 VAL A N 1
ATOM 797 C CA . VAL A 1 100 ? -0.818 2.615 -26.797 1.00 69.94 100 VAL A CA 1
ATOM 798 C C 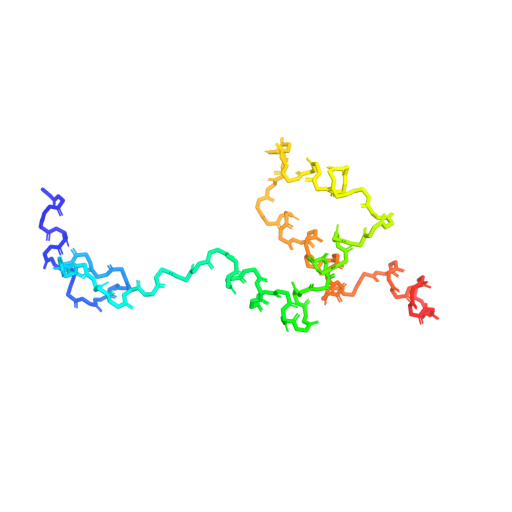. VAL A 1 100 ? 0.360 3.562 -26.599 1.00 69.94 100 VAL A C 1
ATOM 800 O O . VAL A 1 100 ? 1.495 3.072 -26.372 1.00 69.94 100 VAL A O 1
#

pLDDT: mean 79.05, std 9.66, range [52.97, 90.25]